Protein AF-A0A7T1MAB2-F1 (afdb_monomer)

Nearest PDB structures (foldseek):
  5m4y-assembly1_A  TM=6.362E-01  e=2.599E+00  Saccharomyces cerevisiae S288C
  7q83-assembly1_B  TM=6.215E-01  e=3.080E+00  Saccharomyces cerevisiae S288C
  2jmh-assembly1_A  TM=4.459E-01  e=4.325E+00  Blomia tropicalis

Mean predicted aligned error: 6.0 Å

Solvent-accessible surface area (backbone atoms only — not comparable to full-atom values): 5115 Å² total; per-residue (Å²): 129,87,80,49,70,69,54,51,35,51,52,49,46,52,47,42,54,54,45,54,52,44,53,54,51,47,77,72,48,83,51,68,73,60,34,54,51,42,53,51,51,46,51,51,49,50,54,52,47,54,52,50,48,53,54,49,53,58,51,27,67,75,66,34,84,84,33,68,65,42,51,52,33,51,52,47,48,55,59,31,28,75,73,71,70,52,74,75,88,125

Secondary structure (DSSP, 8-state):
-PPPHHHHHHHHHHHHHHHHHHHHHHHT---HHHHHHHHHHHHHHHHHHHHHHHHHHHHHHHH-TT-HHHHHHHHHHHHHHHHHT-----

Sequence (90 aa):
MPTDLASLTRLSWCLGVRSRHALKALRSCSNPQLRTRLEHDLLRLRLQANAIARQGESMAELLGPLHWEVALLREVMRRNQRHFGVSSLS

Radius of gyration: 14.56 Å; Cα contacts (8 Å, |Δi|>4): 68; chains: 1; bounding box: 35×27×43 Å

Foldseek 3Di:
DLQDLVNLLVLLLVLLVVLVVLVVCLVVDPDPVVNVVSVVVLVVSLVVNVVSVVSLVVVCVVVDVPDVSNVSSVVSSVSSCVRSVDPPPD

pLDDT: mean 83.13, std 13.0, range [34.41, 96.56]

Structure (mmCIF, N/CA/C/O backbone):
data_AF-A0A7T1MAB2-F1
#
_entry.id   AF-A0A7T1MAB2-F1
#
loop_
_atom_site.group_PDB
_atom_site.id
_atom_site.type_symbol
_atom_site.label_atom_id
_atom_site.label_alt_id
_atom_site.label_comp_id
_atom_site.label_asym_id
_atom_site.label_entity_id
_atom_site.label_seq_id
_atom_site.pdbx_PDB_ins_code
_atom_site.Cartn_x
_atom_site.Cartn_y
_atom_site.Cartn_z
_atom_site.occupancy
_atom_site.B_iso_or_equiv
_atom_site.auth_seq_id
_atom_site.auth_comp_id
_atom_site.auth_asym_id
_atom_site.auth_atom_id
_atom_site.pdbx_PDB_model_num
ATOM 1 N N . MET A 1 1 ? 19.324 -12.076 -2.254 1.00 41.84 1 MET A N 1
ATOM 2 C CA . MET A 1 1 ? 18.494 -12.233 -3.467 1.00 41.84 1 MET A CA 1
ATOM 3 C C . MET A 1 1 ? 18.002 -10.848 -3.850 1.00 41.84 1 MET A C 1
ATOM 5 O O . MET A 1 1 ? 17.327 -10.258 -3.012 1.00 41.84 1 MET A O 1
ATOM 9 N N . PRO A 1 2 ? 18.390 -10.276 -5.004 1.00 51.00 2 PRO A N 1
ATOM 10 C CA . PRO A 1 2 ? 17.770 -9.039 -5.463 1.00 51.00 2 PRO A CA 1
ATOM 11 C C . PRO A 1 2 ? 16.2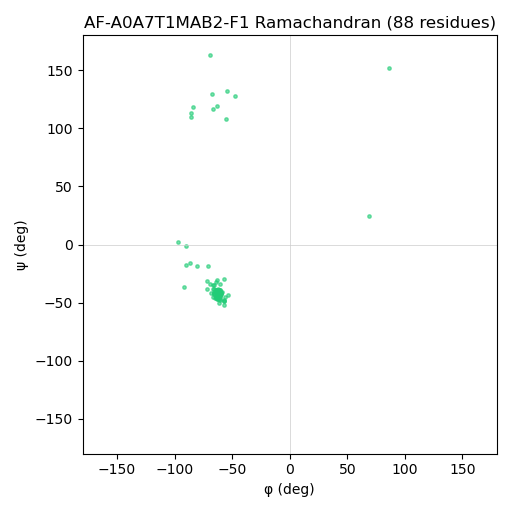88 -9.333 -5.722 1.00 51.00 2 PRO A C 1
ATOM 13 O O . PRO A 1 2 ? 15.958 -10.238 -6.483 1.00 51.00 2 PRO A O 1
ATOM 16 N N . THR A 1 3 ? 15.399 -8.646 -5.010 1.00 67.88 3 THR A N 1
ATOM 17 C CA . THR A 1 3 ? 13.956 -8.721 -5.254 1.00 67.88 3 THR A CA 1
ATOM 18 C C . THR A 1 3 ? 13.699 -8.101 -6.622 1.00 67.88 3 THR A C 1
ATOM 20 O O . THR A 1 3 ? 13.999 -6.927 -6.800 1.00 67.88 3 THR A O 1
ATOM 23 N N . ASP A 1 4 ? 13.203 -8.865 -7.592 1.00 84.50 4 ASP A N 1
ATOM 24 C CA . ASP A 1 4 ? 12.871 -8.330 -8.914 1.00 84.50 4 ASP A CA 1
ATOM 25 C C . ASP A 1 4 ? 11.647 -7.389 -8.856 1.00 84.50 4 ASP A C 1
ATOM 27 O O . ASP A 1 4 ? 10.878 -7.365 -7.883 1.00 84.50 4 ASP A O 1
ATOM 31 N N . LEU A 1 5 ? 11.458 -6.570 -9.897 1.00 84.12 5 LEU A N 1
ATOM 32 C CA . LEU A 1 5 ? 10.398 -5.558 -9.914 1.00 84.12 5 LEU A CA 1
ATOM 33 C C . LEU A 1 5 ? 8.993 -6.188 -9.872 1.00 84.12 5 LEU A C 1
ATOM 35 O O . LEU A 1 5 ? 8.066 -5.651 -9.252 1.00 84.12 5 LEU A O 1
ATOM 39 N N . ALA A 1 6 ? 8.846 -7.370 -10.474 1.00 85.44 6 ALA A N 1
ATOM 40 C CA . ALA A 1 6 ? 7.639 -8.182 -10.411 1.00 85.44 6 ALA A CA 1
ATOM 41 C C . ALA A 1 6 ? 7.304 -8.609 -8.968 1.00 85.44 6 ALA A C 1
ATOM 43 O O . ALA A 1 6 ? 6.150 -8.488 -8.535 1.00 85.44 6 ALA A O 1
ATOM 44 N N . SER A 1 7 ? 8.297 -9.044 -8.185 1.00 88.94 7 SER A N 1
ATOM 45 C CA . SER A 1 7 ? 8.112 -9.388 -6.772 1.00 88.94 7 SER A CA 1
ATOM 46 C C . SER A 1 7 ? 7.747 -8.168 -5.935 1.00 88.94 7 SER A C 1
ATOM 48 O O . SER A 1 7 ? 6.825 -8.252 -5.120 1.00 88.94 7 SER A O 1
ATOM 50 N N . LEU A 1 8 ? 8.386 -7.015 -6.161 1.00 88.38 8 LEU A N 1
ATOM 51 C CA . LEU A 1 8 ? 8.021 -5.767 -5.475 1.00 88.38 8 LEU A CA 1
ATOM 52 C C . LEU A 1 8 ? 6.578 -5.354 -5.774 1.00 88.38 8 LEU A C 1
ATOM 54 O O . LEU A 1 8 ? 5.827 -5.002 -4.862 1.00 88.38 8 LEU A O 1
ATOM 58 N N . THR A 1 9 ? 6.161 -5.477 -7.032 1.00 88.25 9 THR A N 1
ATOM 59 C CA . THR A 1 9 ? 4.788 -5.191 -7.465 1.00 88.25 9 THR A CA 1
ATOM 60 C C . THR A 1 9 ? 3.790 -6.101 -6.753 1.00 88.25 9 THR A C 1
ATOM 62 O O . THR A 1 9 ? 2.796 -5.628 -6.192 1.00 88.25 9 THR A O 1
ATOM 65 N N . ARG A 1 10 ? 4.072 -7.408 -6.709 1.00 90.31 10 ARG A N 1
ATOM 66 C CA . ARG A 1 10 ? 3.221 -8.396 -6.036 1.00 90.31 10 ARG A CA 1
ATOM 67 C C . ARG A 1 10 ? 3.128 -8.135 -4.534 1.00 90.31 10 ARG A C 1
ATOM 69 O O . ARG A 1 10 ? 2.029 -8.137 -3.981 1.00 90.31 10 ARG A O 1
ATOM 76 N N . LEU A 1 11 ? 4.257 -7.883 -3.874 1.00 90.19 11 LEU A N 1
ATOM 77 C CA . LEU A 1 11 ? 4.290 -7.583 -2.444 1.00 90.19 11 LEU A CA 1
ATOM 78 C C . LEU A 1 11 ? 3.515 -6.299 -2.128 1.00 90.19 11 LEU A C 1
ATOM 80 O O . LEU A 1 11 ? 2.692 -6.298 -1.212 1.00 90.19 11 LEU A O 1
ATOM 84 N N . SER A 1 12 ? 3.709 -5.241 -2.922 1.00 88.88 12 SER A N 1
ATOM 85 C CA . SER A 1 12 ? 2.959 -3.990 -2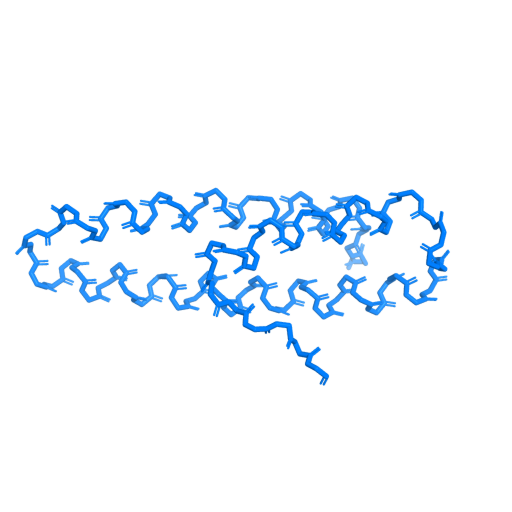.793 1.00 88.88 12 SER A CA 1
ATOM 86 C C . SER A 1 12 ? 1.453 -4.245 -2.902 1.00 88.88 12 SER A C 1
ATOM 88 O O . SER A 1 12 ? 0.685 -3.844 -2.023 1.00 88.88 12 SER A O 1
ATOM 90 N N . TRP A 1 13 ? 1.006 -5.001 -3.908 1.00 89.75 13 TRP A N 1
ATOM 91 C CA . TRP A 1 13 ? -0.405 -5.364 -4.056 1.00 89.75 13 TRP A CA 1
ATOM 92 C C . TRP A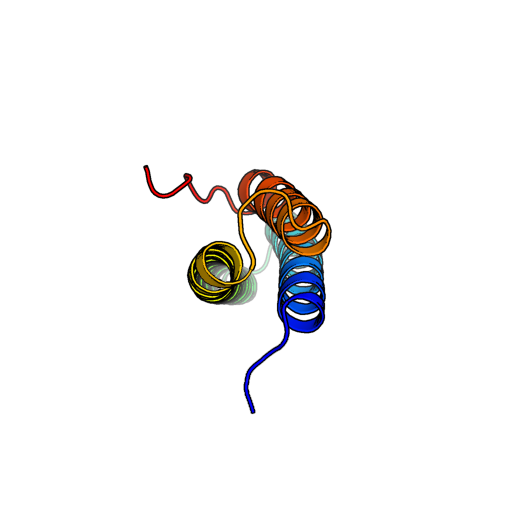 1 13 ? -0.960 -6.097 -2.825 1.00 89.75 13 TRP A C 1
ATOM 94 O O . TRP A 1 13 ? -2.002 -5.709 -2.284 1.00 89.75 13 TRP A O 1
ATOM 104 N N . CYS A 1 14 ? -0.246 -7.117 -2.338 1.00 90.75 14 CYS A N 1
ATOM 105 C CA . CYS A 1 14 ? -0.642 -7.892 -1.162 1.00 90.75 14 CYS A CA 1
ATOM 106 C C . CYS A 1 14 ? -0.771 -7.022 0.096 1.00 90.75 14 CYS A C 1
ATOM 108 O O . CYS A 1 14 ? -1.744 -7.162 0.842 1.00 90.75 14 CYS A O 1
ATOM 110 N N . LEU A 1 15 ? 0.164 -6.096 0.326 1.00 89.62 15 LEU A N 1
ATOM 111 C CA . LEU A 1 15 ? 0.075 -5.152 1.443 1.00 89.62 15 LEU A CA 1
ATOM 112 C C . LEU A 1 15 ? -1.177 -4.277 1.337 1.00 89.62 15 LEU A C 1
ATOM 114 O O . LEU A 1 15 ? -1.897 -4.115 2.325 1.00 89.62 15 LEU A O 1
ATOM 118 N N . GLY A 1 16 ? -1.482 -3.775 0.137 1.00 88.19 16 GLY A N 1
ATOM 119 C CA . GLY A 1 16 ? -2.696 -3.005 -0.132 1.00 88.19 16 GLY A CA 1
ATOM 120 C C . GLY A 1 16 ? -3.980 -3.753 0.230 1.00 88.19 16 GLY A C 1
ATOM 121 O O . GLY A 1 16 ? -4.859 -3.202 0.894 1.00 88.19 16 GLY A O 1
ATOM 122 N N . VAL A 1 17 ? -4.082 -5.030 -0.154 1.00 89.56 17 VAL A N 1
ATOM 123 C CA . VAL A 1 17 ? -5.224 -5.893 0.207 1.00 89.56 17 VAL A CA 1
ATOM 124 C C . VAL A 1 17 ? -5.335 -6.051 1.725 1.00 89.56 17 VAL A C 1
ATOM 126 O O . VAL A 1 17 ? -6.403 -5.809 2.292 1.00 89.56 17 VAL A O 1
ATOM 129 N N . ARG A 1 18 ? -4.232 -6.405 2.398 1.00 89.19 18 ARG A N 1
ATOM 130 C CA . ARG A 1 18 ? -4.212 -6.621 3.855 1.00 89.19 18 ARG A CA 1
ATOM 131 C C . ARG A 1 18 ? -4.609 -5.368 4.626 1.00 89.19 18 ARG A C 1
ATOM 133 O O . ARG A 1 18 ? -5.358 -5.460 5.593 1.00 89.19 18 ARG A O 1
ATOM 140 N N . SER A 1 19 ? -4.171 -4.199 4.170 1.00 87.94 19 SER A N 1
ATOM 141 C CA . SER A 1 19 ? -4.543 -2.932 4.792 1.00 87.94 19 SER A CA 1
ATOM 142 C C . SER A 1 19 ? -6.024 -2.620 4.673 1.00 87.94 19 SER A C 1
ATOM 144 O O . SER A 1 19 ? -6.638 -2.235 5.664 1.00 87.94 19 SER A O 1
ATOM 146 N N . ARG A 1 20 ? -6.632 -2.846 3.503 1.00 87.69 20 ARG A N 1
ATOM 147 C CA . ARG A 1 20 ? -8.082 -2.668 3.336 1.00 87.69 20 ARG A CA 1
ATOM 148 C C . ARG A 1 20 ? -8.869 -3.575 4.278 1.00 87.69 20 ARG A C 1
ATOM 150 O O . ARG A 1 20 ? -9.830 -3.119 4.894 1.00 87.69 20 ARG A O 1
ATOM 157 N N . HIS A 1 21 ? -8.451 -4.832 4.422 1.00 88.44 21 HIS A N 1
ATOM 158 C CA . HIS A 1 21 ? -9.079 -5.759 5.365 1.00 88.44 21 HIS A CA 1
ATOM 159 C C . HIS A 1 21 ? -8.906 -5.303 6.817 1.00 88.44 21 HIS A C 1
ATOM 161 O O . HIS A 1 21 ? -9.887 -5.272 7.555 1.00 88.44 21 HIS A O 1
ATOM 167 N N . ALA A 1 22 ? -7.704 -4.876 7.208 1.00 87.75 22 ALA A N 1
ATOM 168 C CA . ALA A 1 22 ? -7.443 -4.376 8.555 1.00 87.75 22 ALA A CA 1
ATOM 169 C C . ALA A 1 22 ? -8.223 -3.082 8.864 1.00 87.75 22 ALA A C 1
ATOM 171 O O . ALA A 1 22 ? -8.813 -2.969 9.934 1.00 87.75 22 ALA A O 1
ATOM 172 N N . LEU A 1 23 ? -8.327 -2.144 7.914 1.00 88.94 23 LEU A N 1
ATOM 173 C CA . LEU A 1 23 ? -9.154 -0.936 8.049 1.00 88.94 23 LEU A CA 1
ATOM 174 C C . LEU A 1 23 ? -10.640 -1.271 8.185 1.00 88.94 23 LEU A C 1
ATOM 176 O O . LEU A 1 23 ? -11.338 -0.663 8.996 1.00 88.94 23 LEU A O 1
ATOM 180 N N . LYS A 1 24 ? -11.136 -2.235 7.400 1.00 90.88 24 LYS A N 1
ATOM 181 C CA . LYS A 1 24 ? -12.523 -2.701 7.506 1.00 90.88 24 LYS A CA 1
ATOM 182 C C . LYS A 1 24 ? -12.782 -3.315 8.883 1.00 90.88 24 LYS A C 1
ATOM 184 O O . LYS A 1 24 ? -13.761 -2.940 9.517 1.00 90.88 24 LYS A O 1
ATOM 189 N N . ALA A 1 25 ? -11.884 -4.183 9.354 1.00 90.06 25 ALA A N 1
ATOM 190 C CA . ALA A 1 25 ? -11.972 -4.797 10.676 1.00 90.06 25 ALA A CA 1
ATOM 191 C C . ALA A 1 25 ? -11.940 -3.752 11.800 1.00 90.06 25 ALA A C 1
ATOM 193 O O . ALA A 1 25 ? -12.718 -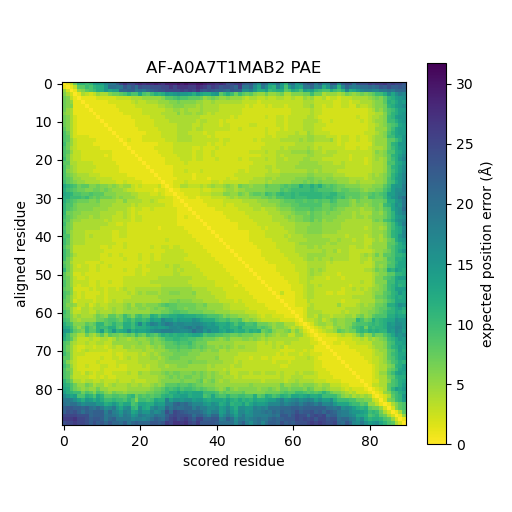3.845 12.744 1.00 90.06 25 ALA A O 1
ATOM 194 N N . LEU A 1 26 ? -11.094 -2.724 11.672 1.00 91.19 26 LEU A N 1
ATOM 195 C CA . LEU A 1 26 ? -10.981 -1.647 12.652 1.00 91.19 26 LEU A CA 1
ATOM 196 C C . LEU A 1 26 ? -12.285 -0.851 12.791 1.00 91.19 26 LEU A C 1
ATOM 198 O O . LEU A 1 26 ? -12.704 -0.554 13.907 1.00 91.19 26 LEU A O 1
ATOM 202 N N . ARG A 1 27 ? -12.950 -0.536 11.670 1.00 90.56 27 ARG A N 1
ATOM 203 C CA . ARG A 1 27 ? -14.226 0.205 11.661 1.00 90.56 27 ARG A CA 1
ATOM 204 C C . ARG A 1 27 ? -15.359 -0.543 12.359 1.00 90.56 27 ARG A C 1
ATOM 206 O O . ARG A 1 27 ? -16.243 0.101 12.909 1.00 90.56 27 ARG A O 1
ATOM 213 N N . SER A 1 28 ? -15.339 -1.873 12.330 1.00 93.06 28 SER A N 1
ATOM 214 C CA . SER A 1 28 ? -16.343 -2.722 12.981 1.00 93.06 28 SER A CA 1
ATOM 215 C C . SER A 1 28 ? -15.917 -3.228 14.365 1.00 93.06 28 SER A C 1
ATOM 217 O O . SER A 1 28 ? -16.642 -4.012 14.970 1.00 93.06 28 SER A O 1
ATOM 219 N N . CYS A 1 29 ? -14.738 -2.841 14.865 1.00 94.50 29 CYS A N 1
ATOM 220 C CA . CYS A 1 29 ? -14.200 -3.358 16.120 1.00 94.50 29 CYS A CA 1
ATOM 221 C C . CYS A 1 29 ? -14.732 -2.570 17.326 1.00 94.50 29 CYS A C 1
ATOM 223 O O . CYS A 1 29 ? -14.388 -1.402 17.517 1.00 94.50 29 CYS A O 1
ATOM 225 N N . SER A 1 30 ? -15.529 -3.231 18.166 1.00 95.00 30 SER A N 1
ATOM 226 C CA . SER A 1 30 ? -16.017 -2.696 19.445 1.00 95.00 30 SER A CA 1
ATOM 227 C C . SER A 1 30 ? -15.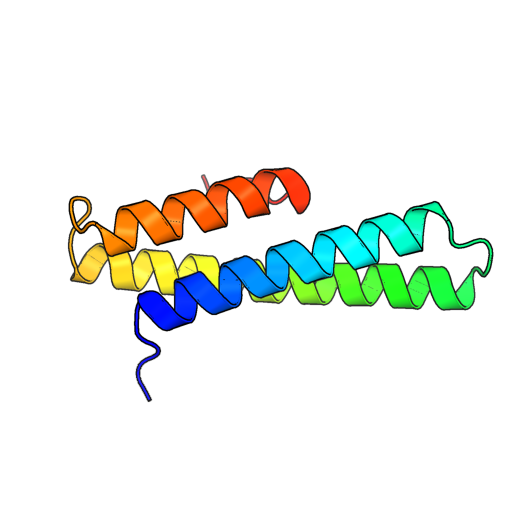091 -3.001 20.627 1.00 95.00 30 SER A C 1
ATOM 229 O O . SER A 1 30 ? -15.183 -2.346 21.662 1.00 95.00 30 SER A O 1
ATOM 231 N N . ASN A 1 31 ? -14.182 -3.974 20.492 1.00 96.56 31 ASN A N 1
ATOM 232 C CA . ASN A 1 31 ? -13.250 -4.348 21.553 1.00 96.56 31 ASN A CA 1
ATOM 233 C C . ASN A 1 31 ? -12.014 -3.419 21.549 1.00 96.56 31 ASN A C 1
ATOM 235 O O . ASN A 1 31 ? -11.254 -3.433 20.576 1.00 96.56 31 ASN A O 1
ATOM 239 N N . PRO A 1 32 ? -11.752 -2.658 22.629 1.00 93.06 32 PRO A N 1
ATOM 240 C CA . PRO A 1 32 ? -10.673 -1.670 22.661 1.00 93.06 32 PRO A CA 1
ATOM 241 C C . PRO A 1 32 ? -9.272 -2.290 22.560 1.00 93.06 32 PRO A C 1
ATOM 243 O O . PRO A 1 32 ? -8.423 -1.760 21.849 1.00 93.06 32 PRO A O 1
ATOM 246 N N . GLN A 1 33 ? -9.024 -3.446 23.184 1.00 93.69 33 GLN A N 1
ATOM 247 C CA . GLN A 1 33 ? -7.718 -4.116 23.118 1.00 93.69 33 GLN A CA 1
ATOM 248 C C . GLN A 1 33 ? -7.426 -4.645 21.709 1.00 93.69 33 GLN A C 1
ATOM 250 O O . GLN A 1 33 ? -6.309 -4.519 21.199 1.00 93.69 33 GLN A O 1
ATOM 255 N N . LEU A 1 34 ? -8.439 -5.226 21.058 1.00 93.31 34 LEU A N 1
ATOM 256 C CA . LEU A 1 34 ? -8.321 -5.696 19.679 1.00 93.31 34 LEU A CA 1
ATOM 257 C C . LEU A 1 34 ? -8.144 -4.522 18.712 1.00 93.31 34 LEU A C 1
ATOM 259 O O . LEU A 1 34 ? -7.347 -4.608 17.780 1.00 93.31 34 LEU A O 1
ATOM 263 N N . ARG A 1 35 ? -8.843 -3.410 18.959 1.00 92.81 35 ARG A N 1
ATOM 264 C CA . ARG A 1 35 ? -8.709 -2.176 18.185 1.00 92.81 35 ARG A CA 1
ATOM 265 C C . ARG A 1 35 ? -7.268 -1.658 18.194 1.00 92.81 35 ARG A C 1
ATOM 267 O O . ARG A 1 35 ? -6.719 -1.441 17.119 1.00 92.81 35 ARG A O 1
ATOM 274 N N . THR A 1 36 ? -6.627 -1.562 19.361 1.00 93.44 36 THR A N 1
ATOM 275 C CA . THR A 1 36 ? -5.217 -1.137 19.466 1.00 93.44 36 THR A CA 1
ATOM 276 C C . THR A 1 36 ? -4.275 -2.058 18.685 1.00 93.44 36 THR A C 1
ATOM 278 O O . THR A 1 36 ? -3.370 -1.584 17.999 1.00 93.44 36 THR A O 1
ATOM 281 N N . ARG A 1 37 ? -4.497 -3.381 18.727 1.00 92.88 37 ARG A N 1
ATOM 282 C CA . ARG A 1 37 ? -3.705 -4.338 17.931 1.00 92.88 37 ARG A CA 1
ATOM 283 C C . ARG A 1 37 ? -3.879 -4.111 16.428 1.00 92.88 37 ARG A C 1
ATOM 285 O O . ARG A 1 37 ? -2.887 -4.072 15.707 1.00 92.88 37 ARG A O 1
ATOM 292 N N . LEU A 1 38 ? -5.112 -3.900 15.966 1.00 90.56 38 LEU A N 1
ATOM 293 C CA . LEU A 1 38 ? -5.409 -3.615 14.557 1.00 90.56 38 LEU A CA 1
ATOM 294 C C . LEU A 1 38 ? -4.800 -2.282 14.087 1.00 90.56 38 LEU A C 1
ATOM 296 O O . LEU A 1 38 ? -4.295 -2.204 12.968 1.00 90.56 38 LEU A O 1
ATOM 300 N N . GLU A 1 39 ? -4.813 -1.244 14.927 1.00 91.25 39 GLU A N 1
ATOM 301 C CA . GLU A 1 39 ? -4.155 0.043 14.645 1.00 91.25 39 GLU A CA 1
ATOM 302 C C . GLU A 1 39 ? -2.638 -0.124 14.499 1.00 91.25 39 GLU A C 1
ATOM 304 O O . GLU A 1 39 ? -2.037 0.389 13.551 1.00 91.25 39 GLU A O 1
ATOM 309 N N . HIS A 1 40 ? -2.021 -0.903 15.386 1.00 92.81 40 HIS A N 1
ATOM 310 C CA . HIS A 1 40 ? -0.599 -1.217 15.316 1.00 92.81 40 HIS A CA 1
ATOM 311 C C . HIS A 1 40 ? -0.239 -2.063 14.079 1.00 92.81 40 HIS A C 1
ATOM 313 O O . HIS A 1 40 ? 0.758 -1.790 13.405 1.00 92.81 40 HIS A O 1
ATOM 319 N N . ASP A 1 41 ? -1.060 -3.050 13.719 1.00 89.62 41 ASP A N 1
ATOM 320 C CA . ASP A 1 41 ? -0.861 -3.839 12.499 1.00 89.62 41 ASP A CA 1
ATOM 321 C C . ASP A 1 41 ? -0.977 -2.971 11.240 1.00 89.62 41 ASP A C 1
ATOM 323 O O . ASP A 1 41 ? -0.177 -3.105 10.311 1.00 89.62 41 ASP A O 1
ATOM 327 N N . LEU A 1 42 ? -1.917 -2.021 11.220 1.00 89.19 42 LEU A N 1
ATOM 328 C CA . LEU A 1 42 ? -2.022 -1.031 10.149 1.00 89.19 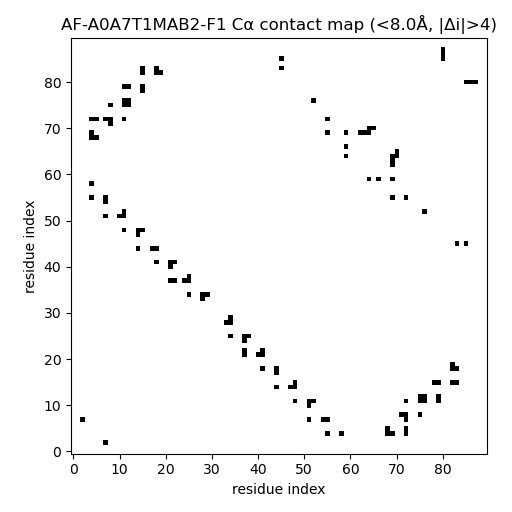42 LEU A CA 1
ATOM 329 C C . LEU A 1 42 ? -0.777 -0.150 10.050 1.00 89.19 42 LEU A C 1
ATOM 331 O O . LEU A 1 42 ? -0.315 0.116 8.938 1.00 89.19 42 LEU A O 1
ATOM 335 N N . LEU A 1 43 ? -0.210 0.273 11.182 1.00 89.81 43 LEU A N 1
ATOM 336 C CA . LEU A 1 43 ? 1.043 1.025 11.204 1.00 89.81 43 LEU A CA 1
ATOM 337 C C . LEU A 1 43 ? 2.195 0.202 10.609 1.00 89.81 43 LEU A C 1
ATOM 339 O O . LEU A 1 43 ? 2.923 0.700 9.750 1.00 89.81 43 LEU A O 1
ATOM 343 N N . ARG A 1 44 ? 2.325 -1.076 10.986 1.00 90.69 44 ARG A N 1
ATOM 344 C CA . ARG A 1 44 ? 3.336 -1.980 10.407 1.00 90.69 44 ARG A CA 1
ATOM 345 C C . ARG A 1 44 ? 3.165 -2.154 8.902 1.00 90.69 44 ARG A C 1
ATOM 347 O O . ARG A 1 44 ? 4.146 -2.053 8.170 1.00 90.69 44 ARG A O 1
ATOM 354 N N . LEU A 1 45 ? 1.937 -2.372 8.431 1.00 88.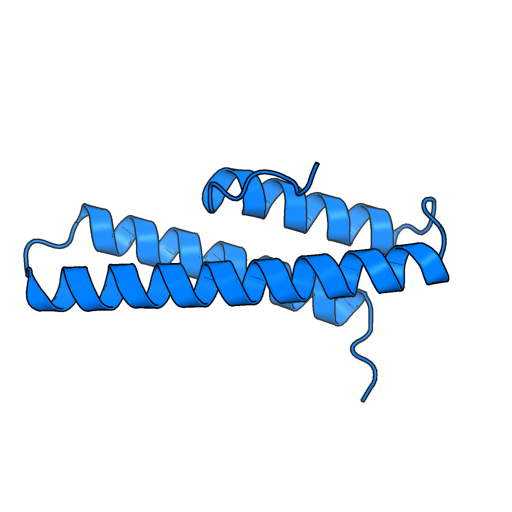81 45 LEU A N 1
ATOM 355 C CA . LEU A 1 45 ? 1.651 -2.509 7.000 1.00 88.81 45 LEU A CA 1
ATOM 356 C C . LEU A 1 45 ? 2.018 -1.235 6.224 1.00 88.81 45 LEU A C 1
ATOM 358 O O . LEU A 1 45 ? 2.576 -1.332 5.133 1.00 88.81 45 LEU A O 1
ATOM 362 N N . ARG A 1 46 ? 1.760 -0.049 6.794 1.00 85.88 46 ARG A N 1
ATOM 363 C CA . ARG A 1 46 ? 2.172 1.241 6.210 1.00 85.88 46 ARG A CA 1
ATOM 364 C C . ARG A 1 46 ? 3.690 1.363 6.103 1.00 85.88 46 ARG A C 1
ATOM 366 O O . ARG A 1 46 ? 4.196 1.728 5.046 1.00 85.88 46 ARG A O 1
ATOM 373 N N . LEU A 1 47 ? 4.421 1.026 7.166 1.00 88.12 47 LEU A N 1
ATOM 374 C CA . LEU A 1 47 ? 5.887 1.070 7.165 1.00 88.12 47 LEU A CA 1
ATOM 375 C C . LEU A 1 47 ? 6.482 0.118 6.119 1.00 88.12 47 LEU A C 1
ATOM 377 O O . LEU A 1 47 ? 7.382 0.508 5.376 1.00 88.12 47 LEU A O 1
ATOM 381 N N . GLN A 1 48 ? 5.941 -1.097 6.008 1.00 89.25 48 GLN A N 1
ATOM 382 C CA . GLN A 1 48 ? 6.352 -2.065 4.987 1.00 89.25 48 GLN A CA 1
ATOM 383 C C . GLN A 1 48 ? 6.058 -1.563 3.570 1.00 89.25 48 GLN A C 1
ATOM 385 O O . GLN A 1 48 ? 6.920 -1.657 2.700 1.00 89.25 48 GLN A O 1
ATOM 390 N N . ALA A 1 49 ? 4.876 -0.983 3.341 1.00 86.12 49 ALA A N 1
ATOM 391 C CA . ALA A 1 49 ? 4.516 -0.425 2.040 1.00 86.12 49 ALA A CA 1
ATOM 392 C C . ALA A 1 49 ? 5.472 0.705 1.624 1.00 86.12 49 ALA A C 1
ATOM 394 O O . ALA A 1 49 ? 5.895 0.752 0.472 1.00 86.12 49 ALA A O 1
ATOM 395 N N . ASN A 1 50 ? 5.882 1.555 2.570 1.00 85.81 50 ASN A N 1
ATOM 396 C CA . ASN A 1 50 ? 6.846 2.629 2.320 1.00 85.81 50 ASN A CA 1
ATOM 397 C C . ASN A 1 50 ? 8.261 2.115 2.037 1.00 85.81 50 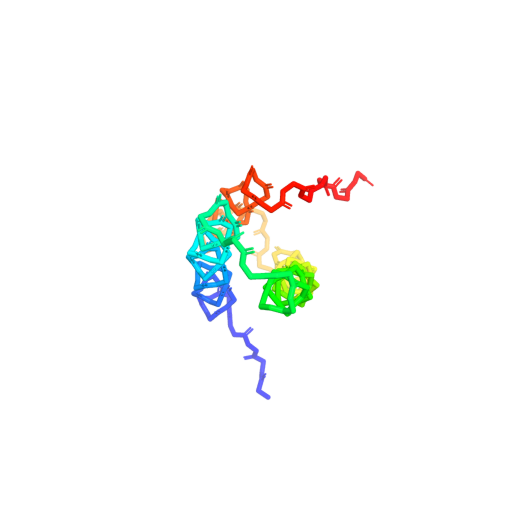ASN A C 1
ATOM 399 O O . ASN A 1 50 ? 8.990 2.728 1.260 1.00 85.81 50 ASN A O 1
ATOM 403 N N . ALA A 1 51 ? 8.674 1.015 2.665 1.00 88.12 51 ALA A N 1
ATOM 404 C CA . ALA A 1 51 ? 9.963 0.395 2.369 1.00 88.12 51 ALA A CA 1
ATOM 405 C C . ALA A 1 51 ? 9.985 -0.175 0.941 1.00 88.12 51 ALA A C 1
ATOM 407 O O . ALA A 1 51 ? 10.916 0.090 0.185 1.00 88.12 51 ALA A O 1
ATOM 408 N N . ILE A 1 52 ? 8.916 -0.879 0.548 1.00 87.06 52 ILE A N 1
ATOM 409 C CA . ILE A 1 52 ? 8.761 -1.407 -0.816 1.00 87.06 52 ILE A CA 1
ATOM 410 C C . ILE A 1 52 ? 8.702 -0.276 -1.839 1.00 87.06 52 ILE A C 1
ATOM 412 O O . ILE A 1 52 ? 9.291 -0.402 -2.905 1.00 87.06 52 ILE A O 1
ATOM 416 N N . ALA A 1 53 ? 8.031 0.830 -1.510 1.00 84.75 53 ALA A N 1
ATOM 417 C CA . ALA A 1 53 ? 7.964 2.007 -2.366 1.00 84.75 53 ALA A CA 1
ATOM 418 C C . ALA A 1 53 ? 9.357 2.552 -2.707 1.00 84.75 53 ALA A C 1
ATOM 420 O O . ALA A 1 53 ? 9.694 2.671 -3.880 1.00 84.75 53 ALA A O 1
ATOM 421 N N . ARG A 1 54 ? 10.190 2.784 -1.685 1.00 87.44 54 ARG A N 1
ATOM 422 C CA . ARG A 1 54 ? 11.563 3.279 -1.867 1.00 87.44 54 ARG A CA 1
ATOM 423 C C . ARG A 1 54 ? 12.439 2.305 -2.649 1.00 87.44 54 ARG A C 1
ATOM 425 O O . ARG A 1 54 ? 13.203 2.715 -3.515 1.00 87.44 54 ARG A O 1
ATOM 432 N N . GLN A 1 55 ? 12.316 1.007 -2.368 1.00 88.19 55 GLN A N 1
ATOM 433 C CA . GLN A 1 55 ? 13.041 -0.011 -3.129 1.00 88.19 55 GLN A CA 1
ATOM 434 C C . GLN A 1 55 ? 12.583 -0.044 -4.596 1.00 88.19 55 GLN A C 1
ATOM 436 O O . GLN A 1 55 ? 13.401 -0.181 -5.502 1.00 88.19 55 GLN A O 1
ATOM 441 N N . GLY A 1 56 ? 11.282 0.124 -4.826 1.00 85.88 56 GLY A N 1
ATOM 442 C CA . GLY A 1 56 ? 10.677 0.229 -6.145 1.00 85.88 56 GLY A CA 1
ATOM 443 C C . GLY A 1 56 ? 11.161 1.429 -6.947 1.00 85.88 56 GLY A C 1
ATOM 444 O O . GLY A 1 56 ? 11.458 1.285 -8.127 1.00 85.88 56 GLY A O 1
ATOM 445 N N . GLU A 1 57 ? 11.273 2.592 -6.307 1.00 86.38 57 GLU A N 1
ATOM 446 C CA . GLU A 1 57 ? 11.823 3.813 -6.905 1.00 86.38 57 GLU A CA 1
ATOM 447 C C . GLU A 1 57 ? 13.292 3.632 -7.294 1.00 86.38 57 GLU A C 1
ATOM 449 O O . GLU A 1 57 ? 13.645 3.880 -8.444 1.00 86.38 57 GLU A O 1
ATOM 454 N N . SER A 1 58 ? 14.116 3.077 -6.400 1.00 88.25 58 SER A N 1
ATOM 455 C CA . SER A 1 58 ? 15.524 2.786 -6.698 1.00 88.25 58 SER A CA 1
ATOM 456 C C . SER A 1 58 ? 15.688 1.811 -7.872 1.00 88.25 58 SER A C 1
ATOM 458 O O . SER A 1 58 ? 16.532 2.013 -8.741 1.00 88.25 58 SER A O 1
ATOM 460 N N . MET A 1 59 ? 14.852 0.771 -7.963 1.00 84.00 59 MET A N 1
ATOM 461 C CA . MET A 1 59 ? 14.880 -0.136 -9.116 1.00 84.00 59 MET A CA 1
ATOM 462 C C . MET A 1 59 ? 14.318 0.493 -10.395 1.00 84.00 59 MET A C 1
ATOM 464 O O . MET A 1 59 ? 14.771 0.168 -11.491 1.00 84.00 59 MET A O 1
ATOM 468 N N . ALA A 1 60 ? 13.345 1.395 -10.273 1.00 83.00 60 ALA A N 1
ATOM 469 C CA . ALA A 1 60 ? 12.793 2.126 -11.404 1.00 83.00 60 ALA A CA 1
ATOM 470 C C . ALA A 1 60 ? 13.812 3.075 -12.045 1.00 83.00 60 ALA A C 1
ATOM 472 O O . ALA A 1 60 ? 13.807 3.229 -13.266 1.00 83.00 60 ALA A O 1
ATOM 473 N N . GLU A 1 61 ? 14.695 3.676 -11.248 1.00 85.81 61 GLU A N 1
ATOM 474 C CA . GLU A 1 61 ? 15.822 4.469 -11.750 1.00 85.81 61 GLU A CA 1
ATOM 475 C C . GLU A 1 61 ? 16.791 3.617 -12.581 1.00 85.81 61 GLU A C 1
ATOM 477 O O . GLU A 1 61 ? 17.255 4.069 -13.625 1.00 85.81 61 GLU A O 1
ATOM 482 N N . LEU A 1 62 ? 17.030 2.362 -12.178 1.00 85.50 62 LEU A N 1
ATOM 483 C CA . LEU A 1 62 ? 17.925 1.436 -12.884 1.00 85.50 62 LEU A CA 1
ATOM 484 C C . LEU A 1 62 ? 17.355 0.931 -14.219 1.00 85.50 62 LEU A C 1
ATOM 486 O O . LEU A 1 62 ? 18.101 0.767 -15.180 1.00 85.50 62 LEU A O 1
ATOM 490 N N . LEU A 1 63 ? 16.047 0.660 -14.284 1.00 83.31 63 LEU A N 1
ATOM 491 C CA . LEU A 1 63 ? 15.380 0.140 -15.491 1.00 83.31 63 LEU A CA 1
ATOM 492 C C . LEU A 1 63 ? 14.933 1.242 -16.464 1.00 83.31 63 LEU A C 1
ATOM 494 O O . LEU A 1 63 ? 14.626 0.964 -17.624 1.00 83.31 63 LEU A O 1
ATOM 498 N N . GLY A 1 64 ? 14.882 2.488 -15.994 1.00 81.44 64 GLY A N 1
ATOM 499 C CA . GLY A 1 64 ? 14.381 3.632 -16.741 1.00 81.44 64 GLY A CA 1
ATOM 500 C C . GLY A 1 64 ? 12.856 3.818 -16.628 1.00 81.44 64 GLY A C 1
ATOM 501 O O . GLY A 1 64 ? 12.089 2.864 -16.466 1.00 81.44 64 GLY A O 1
ATOM 502 N N . PRO A 1 65 ? 12.366 5.066 -16.750 1.00 74.06 65 PRO A N 1
ATOM 503 C CA . PRO A 1 65 ? 10.982 5.431 -16.430 1.00 74.06 65 PRO A CA 1
ATOM 504 C C . PRO A 1 65 ? 9.932 4.899 -17.417 1.00 74.06 65 PRO A C 1
ATOM 506 O O . PRO A 1 65 ? 8.750 4.872 -17.078 1.00 74.06 65 PRO A O 1
ATOM 509 N N . LEU A 1 66 ? 10.346 4.502 -18.625 1.00 77.44 66 LEU A N 1
ATOM 510 C CA . LEU A 1 66 ? 9.469 3.973 -19.677 1.00 77.44 66 LEU A CA 1
ATOM 511 C C . LEU A 1 66 ? 9.318 2.445 -19.615 1.00 77.44 66 LEU A C 1
ATOM 513 O O . LEU A 1 66 ? 8.584 1.869 -20.416 1.00 77.44 66 LEU A O 1
ATOM 517 N N . HIS A 1 67 ? 9.992 1.778 -18.674 1.00 83.62 67 HIS A N 1
ATOM 518 C CA . HIS A 1 67 ? 9.882 0.335 -18.519 1.00 83.62 67 HIS A CA 1
ATOM 519 C C . HIS A 1 67 ? 8.475 -0.047 -18.030 1.00 83.62 67 HIS A C 1
ATOM 521 O O . HIS A 1 67 ? 7.968 0.496 -17.045 1.00 83.62 67 HIS A O 1
ATOM 527 N N . TRP A 1 68 ? 7.822 -0.999 -18.700 1.00 84.56 68 TRP A N 1
ATOM 528 C CA . TRP A 1 68 ? 6.422 -1.348 -18.422 1.00 84.56 68 TRP A CA 1
ATOM 529 C C . TRP A 1 68 ? 6.206 -1.851 -16.984 1.00 84.56 68 TRP A C 1
ATOM 531 O O . TRP A 1 68 ? 5.187 -1.542 -16.364 1.00 84.56 68 TRP A O 1
ATOM 541 N N . GLU A 1 69 ? 7.183 -2.563 -16.414 1.00 84.69 69 GLU A N 1
ATOM 542 C CA . GLU A 1 69 ? 7.113 -3.019 -15.020 1.00 84.69 69 GLU A CA 1
ATOM 543 C C . GLU A 1 69 ? 7.154 -1.840 -14.039 1.00 84.69 69 GLU A C 1
ATOM 545 O O . GLU A 1 69 ? 6.471 -1.860 -13.016 1.00 84.69 69 GLU A O 1
ATOM 550 N N . VAL A 1 70 ? 7.910 -0.785 -14.362 1.00 84.88 70 VAL A N 1
ATOM 551 C CA . VAL A 1 70 ? 7.990 0.437 -13.548 1.00 84.88 70 VAL A CA 1
ATOM 552 C C . VAL A 1 70 ? 6.646 1.153 -13.544 1.00 84.88 70 VAL A C 1
ATOM 554 O O . VAL A 1 70 ? 6.174 1.578 -12.487 1.00 84.88 70 VAL A O 1
ATOM 557 N N . ALA A 1 71 ? 5.990 1.238 -14.704 1.00 86.38 71 ALA A N 1
ATOM 558 C CA . ALA A 1 71 ? 4.642 1.786 -14.807 1.00 86.38 71 ALA A CA 1
ATOM 559 C C . ALA A 1 71 ? 3.636 0.981 -13.963 1.00 86.38 71 ALA A C 1
ATOM 561 O O . ALA A 1 71 ? 2.845 1.566 -13.218 1.00 86.38 71 ALA A O 1
ATOM 562 N N . LEU A 1 72 ? 3.705 -0.354 -14.017 1.00 87.06 72 LEU A N 1
ATOM 563 C CA . LEU A 1 72 ? 2.843 -1.234 -13.228 1.00 87.06 72 LEU A CA 1
ATOM 564 C C . LEU A 1 72 ? 3.076 -1.075 -11.718 1.00 87.06 72 LEU A C 1
ATOM 566 O O . LEU A 1 72 ? 2.116 -0.943 -10.955 1.00 87.06 72 LEU A O 1
ATOM 570 N N . LEU A 1 73 ? 4.335 -1.046 -11.277 1.00 87.69 73 LEU A N 1
ATOM 571 C CA . LEU A 1 73 ? 4.687 -0.863 -9.871 1.00 87.69 73 LEU A CA 1
ATOM 572 C C . LEU A 1 73 ? 4.173 0.479 -9.336 1.00 87.69 73 LEU A C 1
ATOM 574 O O . LEU A 1 73 ? 3.525 0.517 -8.285 1.00 87.69 73 LEU A O 1
ATOM 578 N N . ARG A 1 74 ? 4.399 1.568 -10.082 1.00 86.50 74 ARG A N 1
ATOM 579 C CA . ARG A 1 74 ? 3.902 2.910 -9.739 1.00 86.50 74 ARG A CA 1
ATOM 580 C C . ARG A 1 74 ? 2.381 2.939 -9.641 1.00 86.50 74 ARG A C 1
ATOM 582 O O . ARG A 1 74 ? 1.844 3.520 -8.700 1.00 86.50 74 ARG A O 1
ATOM 589 N N . GLU A 1 75 ? 1.677 2.274 -10.555 1.00 88.19 75 GLU A N 1
ATOM 590 C CA . GLU A 1 75 ? 0.216 2.180 -10.517 1.00 88.19 75 GLU A CA 1
ATOM 591 C C . GLU A 1 75 ? -0.283 1.460 -9.254 1.00 88.19 75 GLU A C 1
ATOM 593 O O . GLU A 1 75 ? -1.187 1.950 -8.567 1.00 88.19 75 GLU A O 1
ATOM 598 N N . VAL A 1 76 ? 0.329 0.325 -8.901 1.00 87.44 76 VAL A N 1
ATOM 599 C CA . VAL A 1 76 ? -0.007 -0.419 -7.676 1.00 87.44 76 VAL A CA 1
ATOM 600 C C . VAL A 1 76 ? 0.277 0.427 -6.432 1.00 87.44 76 VAL A C 1
ATOM 602 O O . VAL A 1 76 ? -0.578 0.533 -5.548 1.00 87.44 76 VAL A O 1
ATOM 605 N N . MET A 1 77 ? 1.433 1.088 -6.375 1.00 84.12 77 MET A N 1
ATOM 606 C CA . MET A 1 77 ? 1.806 1.975 -5.271 1.00 84.12 77 MET A CA 1
ATOM 607 C C . MET A 1 77 ? 0.848 3.158 -5.125 1.00 84.12 77 MET A C 1
ATOM 609 O O . MET A 1 77 ? 0.397 3.445 -4.018 1.00 84.12 77 MET A O 1
ATOM 613 N N . ARG A 1 78 ? 0.459 3.800 -6.228 1.00 85.44 78 ARG A N 1
ATOM 614 C CA . ARG A 1 78 ? -0.490 4.921 -6.239 1.00 85.44 78 ARG A CA 1
ATOM 615 C C . ARG A 1 78 ? -1.867 4.506 -5.721 1.00 85.44 78 ARG A C 1
ATOM 617 O O . ARG A 1 78 ? -2.488 5.231 -4.940 1.00 85.44 78 ARG A O 1
ATOM 624 N N . ARG A 1 79 ? -2.363 3.331 -6.128 1.00 82.81 79 ARG A N 1
ATOM 625 C CA . ARG A 1 79 ? -3.614 2.769 -5.586 1.00 82.81 79 ARG A CA 1
ATOM 626 C C . ARG A 1 79 ? -3.502 2.529 -4.090 1.00 82.81 79 ARG A C 1
ATOM 628 O O . ARG A 1 79 ? -4.421 2.855 -3.345 1.00 82.81 79 ARG A O 1
ATOM 635 N N . ASN A 1 80 ? -2.368 2.005 -3.652 1.00 79.81 80 ASN A N 1
ATOM 636 C CA . ASN A 1 80 ? -2.099 1.755 -2.248 1.00 79.81 80 ASN A CA 1
ATOM 637 C C . ASN A 1 80 ? -2.027 3.055 -1.435 1.00 79.81 80 ASN A C 1
ATOM 639 O O . ASN A 1 80 ? -2.690 3.140 -0.406 1.00 79.81 80 ASN A O 1
ATOM 643 N N . GLN A 1 81 ? -1.326 4.092 -1.900 1.00 74.50 81 GLN A N 1
ATOM 644 C CA . GLN A 1 81 ? -1.231 5.393 -1.219 1.00 74.50 81 GLN A CA 1
ATOM 645 C C . GLN A 1 81 ? -2.605 5.997 -0.909 1.00 74.50 81 GLN A C 1
ATOM 647 O O . GLN A 1 81 ? -2.845 6.413 0.226 1.00 74.50 81 GLN A O 1
ATOM 652 N N . ARG A 1 82 ? -3.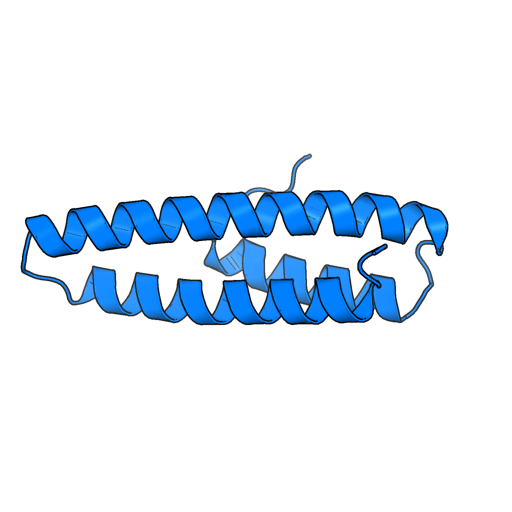546 5.945 -1.866 1.00 71.44 82 ARG A N 1
ATOM 653 C CA . ARG A 1 82 ? -4.937 6.401 -1.662 1.00 71.44 82 ARG A CA 1
ATOM 654 C C . ARG A 1 82 ? -5.638 5.697 -0.497 1.00 71.44 82 ARG A C 1
ATOM 656 O O . ARG A 1 82 ? -6.516 6.280 0.128 1.00 71.44 82 ARG A O 1
ATOM 663 N N . HIS A 1 83 ? -5.271 4.451 -0.207 1.00 64.88 83 HIS A N 1
ATOM 664 C CA . HIS A 1 83 ? -5.858 3.668 0.881 1.00 64.88 83 HIS A CA 1
ATOM 665 C C . HIS A 1 83 ? -5.092 3.796 2.194 1.00 64.88 83 HIS A C 1
ATOM 667 O O . HIS A 1 83 ? -5.696 3.801 3.264 1.00 64.88 83 HIS A O 1
ATOM 673 N N . PHE A 1 84 ? -3.769 3.891 2.120 1.00 60.78 84 PHE A N 1
ATOM 674 C CA . PHE A 1 84 ? -2.927 3.985 3.298 1.00 60.78 84 PHE A CA 1
ATOM 675 C C . PHE A 1 84 ? -2.874 5.403 3.882 1.00 60.78 84 PHE A C 1
ATOM 677 O O . PHE A 1 84 ? -2.525 5.531 5.057 1.00 60.78 84 PHE A O 1
ATOM 684 N N . GLY A 1 85 ? -3.245 6.439 3.117 1.00 55.28 85 GLY A N 1
ATOM 685 C CA . GLY A 1 85 ? -3.097 7.843 3.517 1.00 55.28 85 GLY A CA 1
ATOM 686 C C . GLY A 1 85 ? -1.632 8.276 3.579 1.00 55.28 85 GLY A C 1
ATOM 687 O O . GLY A 1 85 ? -1.283 9.162 4.351 1.00 55.28 85 GLY A O 1
ATOM 688 N N . VAL A 1 86 ? -0.760 7.598 2.827 1.00 52.44 86 VAL A N 1
ATOM 689 C CA . VAL A 1 86 ? 0.660 7.942 2.765 1.00 52.44 86 VAL A CA 1
ATOM 690 C C . VAL A 1 86 ? 0.798 9.023 1.708 1.00 52.44 86 VAL A C 1
ATOM 692 O O . VAL A 1 86 ? 0.601 8.748 0.523 1.00 52.44 86 VAL A O 1
ATOM 695 N N . SER A 1 87 ? 1.098 10.245 2.146 1.00 44.84 87 SER A N 1
ATOM 696 C CA . SER A 1 87 ? 1.526 11.317 1.253 1.00 44.84 87 SER A CA 1
ATOM 697 C C . SER A 1 87 ? 2.721 10.826 0.448 1.00 44.84 87 SER A C 1
ATOM 699 O O . SER A 1 87 ? 3.651 10.250 1.017 1.00 44.84 87 SER A O 1
ATOM 701 N N . SER A 1 88 ? 2.682 11.025 -0.871 1.00 43.22 88 SER A N 1
ATOM 702 C CA . SER A 1 88 ? 3.878 10.905 -1.699 1.00 43.22 88 SER A CA 1
ATOM 703 C C . SER A 1 88 ? 4.992 11.683 -1.009 1.00 43.22 88 SER A C 1
ATOM 705 O O . SER A 1 88 ? 4.767 12.837 -0.638 1.00 43.22 88 SER A O 1
ATOM 707 N N . LEU A 1 89 ? 6.143 11.045 -0.789 1.00 49.34 89 LEU A N 1
ATOM 708 C CA . LEU A 1 89 ? 7.360 11.794 -0.507 1.00 49.34 89 LEU A CA 1
ATOM 709 C C . LEU A 1 89 ? 7.512 12.765 -1.679 1.00 49.34 89 LEU A C 1
ATOM 711 O O . LEU A 1 89 ? 7.655 12.337 -2.823 1.00 49.34 89 LEU A O 1
ATOM 715 N N . SER A 1 90 ? 7.271 14.036 -1.374 1.00 34.41 90 SER A N 1
ATOM 716 C CA . SER A 1 90 ? 7.489 15.185 -2.244 1.00 34.41 90 SER A CA 1
ATOM 717 C C . SER A 1 90 ? 8.975 15.377 -2.464 1.00 34.41 90 SER A C 1
ATOM 719 O O . SER A 1 90 ? 9.684 15.338 -1.428 1.00 34.41 90 SER A O 1
#